Protein AF-A0A941SPM8-F1 (afdb_monomer_lite)

Sequence (112 aa):
MPVCHFKRANSSQIFKGQANYGYCASKEEIYYSFKGNVMINSEGVITQITATAANVDERHSFWDLTPGIRGDVIADKGLIGVDFQQELRYFAQINLQTAAKTNMKETRSKDY

Foldseek 3Di:
DAPAFPVCPVVDPVCVVFAAWAADPVVRGIGRDKDKDWDADPVRHTDDIDIGHRVDQVLVRVVRVLVPDAEEDEDEPSNDDPVSQVCCCVPRNYNYDYDDDPPDDDPDDPPD

Structure (mmCIF, N/CA/C/O backbone):
data_AF-A0A941SPM8-F1
#
_entry.id   AF-A0A941SPM8-F1
#
loop_
_atom_site.group_PDB
_atom_site.id
_atom_site.type_symbol
_atom_site.label_atom_id
_atom_site.label_alt_id
_atom_site.label_comp_id
_atom_site.label_asym_id
_atom_site.label_entity_id
_atom_site.label_seq_id
_atom_site.pdbx_PDB_ins_code
_atom_site.Cartn_x
_atom_site.Cartn_y
_atom_site.Cartn_z
_atom_site.occupancy
_atom_site.B_iso_or_equiv
_atom_site.auth_seq_id
_atom_site.auth_comp_id
_atom_site.auth_asym_id
_atom_site.auth_atom_id
_atom_site.pdbx_PDB_model_num
ATOM 1 N N . MET A 1 1 ? -7.837 8.229 4.802 1.00 90.06 1 MET A N 1
ATOM 2 C CA . MET A 1 1 ? -9.301 8.327 4.979 1.00 90.06 1 MET A CA 1
ATOM 3 C C . MET A 1 1 ? -9.650 8.235 6.464 1.00 90.06 1 MET A C 1
ATOM 5 O O . MET A 1 1 ? -9.650 7.133 7.012 1.00 90.06 1 MET A O 1
ATOM 9 N N . PRO A 1 2 ? -9.861 9.373 7.148 1.00 90.69 2 PRO A N 1
ATOM 10 C CA . PRO A 1 2 ? -10.138 9.387 8.582 1.00 90.69 2 PRO A CA 1
ATOM 11 C C . PRO A 1 2 ? -11.517 8.803 8.899 1.00 90.69 2 PRO A C 1
ATOM 13 O O . PRO A 1 2 ? -12.517 9.255 8.352 1.00 90.69 2 PRO A O 1
ATOM 16 N N . VAL A 1 3 ? -11.567 7.831 9.812 1.00 93.19 3 VAL A N 1
ATOM 17 C CA . VAL A 1 3 ? -12.819 7.359 10.427 1.00 93.19 3 VAL A CA 1
ATOM 18 C C . VAL A 1 3 ? -13.213 8.330 11.539 1.00 93.19 3 VAL A C 1
ATOM 20 O O . VAL A 1 3 ? -14.353 8.784 11.621 1.00 93.19 3 VAL A O 1
ATOM 23 N N . CYS A 1 4 ? -12.256 8.686 12.402 1.00 92.81 4 CYS A N 1
ATOM 24 C CA . CYS A 1 4 ? -12.445 9.724 13.410 1.00 92.81 4 CYS A CA 1
ATOM 25 C C . CYS A 1 4 ? -11.120 10.329 13.905 1.00 92.81 4 CYS A C 1
ATOM 27 O O . CYS A 1 4 ? -10.035 9.794 13.670 1.00 92.81 4 CYS A O 1
ATOM 29 N N . HIS A 1 5 ? -11.227 11.457 14.613 1.00 91.69 5 HIS A N 1
ATOM 30 C CA . HIS A 1 5 ? -10.109 12.078 15.326 1.00 91.69 5 HIS A CA 1
ATOM 31 C C . HIS A 1 5 ? -9.666 11.234 16.527 1.00 91.69 5 HIS A C 1
ATOM 33 O O . HIS A 1 5 ? -10.492 10.565 17.155 1.00 91.69 5 HIS A O 1
ATOM 39 N N . PHE A 1 6 ? -8.391 11.362 16.909 1.00 91.19 6 PHE A N 1
ATOM 40 C CA . PHE A 1 6 ? -7.782 10.663 18.048 1.00 91.19 6 PHE A CA 1
ATOM 41 C C . PHE A 1 6 ? -8.637 10.688 19.328 1.00 91.19 6 PHE A C 1
ATOM 43 O O . PHE A 1 6 ? -8.856 9.645 19.939 1.00 91.19 6 PHE A O 1
ATOM 50 N N . LYS A 1 7 ? -9.229 11.843 19.676 1.00 91.94 7 LYS A N 1
ATOM 51 C CA . LYS A 1 7 ? -10.077 12.008 20.876 1.00 91.94 7 LYS A CA 1
ATOM 52 C C . LYS A 1 7 ? -11.276 11.047 20.933 1.00 91.94 7 LYS A C 1
ATOM 54 O O . LYS A 1 7 ? -11.737 10.724 22.022 1.00 91.94 7 LYS A O 1
ATOM 59 N N . ARG A 1 8 ? -11.795 10.598 19.783 1.00 92.12 8 ARG A N 1
ATOM 60 C CA . ARG A 1 8 ? -12.929 9.655 19.703 1.00 92.12 8 ARG A CA 1
ATOM 61 C C . ARG A 1 8 ? -12.510 8.224 19.372 1.00 92.12 8 ARG A C 1
ATOM 63 O O . ARG A 1 8 ? -13.353 7.334 19.409 1.00 92.12 8 ARG A O 1
ATOM 70 N N . ALA A 1 9 ? -11.243 7.995 19.034 1.00 92.06 9 ALA A N 1
ATOM 71 C CA . ALA A 1 9 ? -10.773 6.699 18.559 1.00 92.06 9 ALA A CA 1
ATOM 72 C C . ALA A 1 9 ? -10.993 5.590 19.596 1.00 92.06 9 ALA A C 1
ATOM 74 O O . ALA A 1 9 ? -11.477 4.520 19.247 1.00 92.06 9 ALA A O 1
ATOM 75 N N . ASN A 1 10 ? -10.730 5.876 20.877 1.00 90.62 10 ASN A N 1
ATOM 76 C CA . ASN A 1 10 ? -10.853 4.888 21.952 1.00 90.62 10 ASN A CA 1
ATOM 77 C C . ASN A 1 10 ? -12.300 4.410 22.193 1.00 90.62 10 ASN A C 1
ATOM 79 O O . ASN A 1 10 ? -12.524 3.259 22.557 1.00 90.62 10 ASN A O 1
ATOM 83 N N . SER A 1 11 ? -13.295 5.279 21.991 1.00 92.31 11 SER A N 1
ATOM 84 C CA . SER A 1 11 ? -14.711 4.934 22.181 1.00 92.31 11 SER A CA 1
ATOM 85 C C . SER A 1 11 ? -15.400 4.459 20.898 1.00 92.31 11 SER A C 1
ATOM 87 O O . SER A 1 11 ? -16.470 3.849 20.967 1.00 92.31 11 SER A O 1
ATOM 89 N N . SER A 1 12 ? -14.796 4.693 19.729 1.00 89.44 12 SER A N 1
ATOM 90 C CA . SER A 1 12 ? -15.351 4.285 18.440 1.00 89.44 12 SER A CA 1
ATOM 91 C C . SER A 1 12 ? -15.40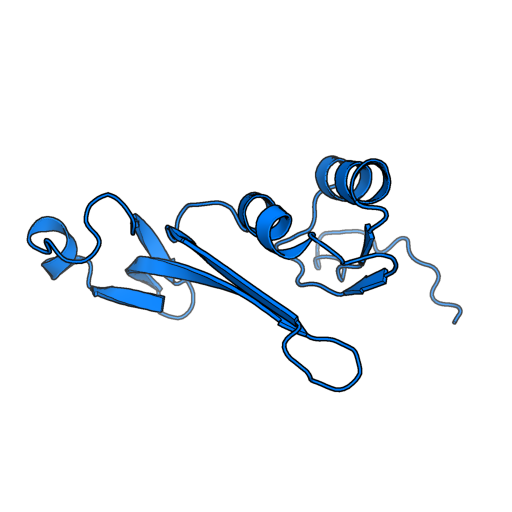9 2.762 18.311 1.00 89.44 12 SER A C 1
ATOM 93 O O . SER A 1 12 ? -14.394 2.077 18.396 1.00 89.44 12 SER A O 1
ATOM 95 N N . GLN A 1 13 ? -16.601 2.226 18.037 1.00 91.94 13 GLN A N 1
ATOM 96 C CA . GLN A 1 13 ? -16.767 0.822 17.632 1.00 91.94 13 GLN A CA 1
ATOM 97 C C . GLN A 1 13 ? -16.740 0.645 16.105 1.00 91.94 13 GLN A C 1
ATOM 99 O O . GLN A 1 13 ? -16.652 -0.476 15.609 1.00 91.94 13 GLN A O 1
ATOM 104 N N . ILE A 1 14 ? -16.795 1.745 15.349 1.00 92.69 14 ILE A N 1
ATOM 105 C CA . ILE A 1 14 ? -16.807 1.714 13.886 1.00 92.69 14 ILE A CA 1
ATOM 106 C C . ILE A 1 14 ? -15.424 1.277 13.387 1.00 92.69 14 ILE A C 1
ATOM 108 O O . ILE A 1 14 ? -14.420 1.899 13.738 1.00 92.69 14 ILE A O 1
ATOM 112 N N . PHE A 1 15 ? -15.390 0.216 12.571 1.00 92.94 15 PHE A N 1
ATOM 113 C CA . PHE A 1 15 ? -14.175 -0.402 12.014 1.00 92.94 15 PHE A CA 1
ATOM 114 C C . PHE A 1 15 ? -13.148 -0.862 13.060 1.00 92.94 15 PHE A C 1
ATOM 116 O O . PHE A 1 15 ? -11.954 -0.952 12.764 1.00 92.94 15 PHE A O 1
ATOM 123 N N . LYS A 1 16 ? -13.600 -1.184 14.279 1.00 92.06 16 LYS A N 1
ATOM 124 C CA . LYS A 1 16 ? -12.737 -1.700 15.346 1.00 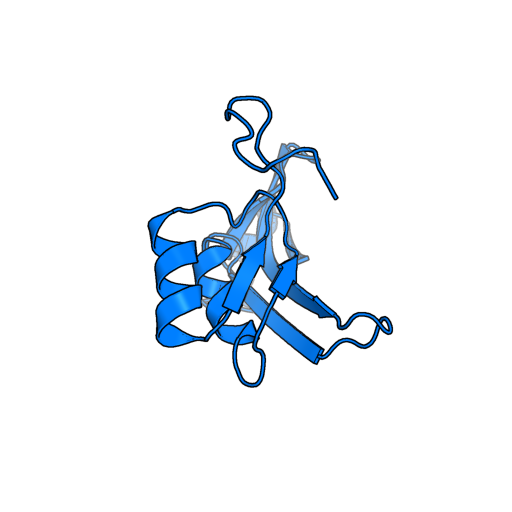92.06 16 LYS A CA 1
ATOM 125 C C . LYS A 1 16 ? -12.019 -2.975 14.891 1.00 92.06 16 LYS A C 1
ATOM 127 O O . LYS A 1 16 ? -12.646 -3.904 14.392 1.00 92.06 16 LYS A O 1
ATOM 132 N N . GLY A 1 17 ? -10.697 -2.997 15.052 1.00 91.75 17 GLY A N 1
ATOM 133 C CA . GLY A 1 1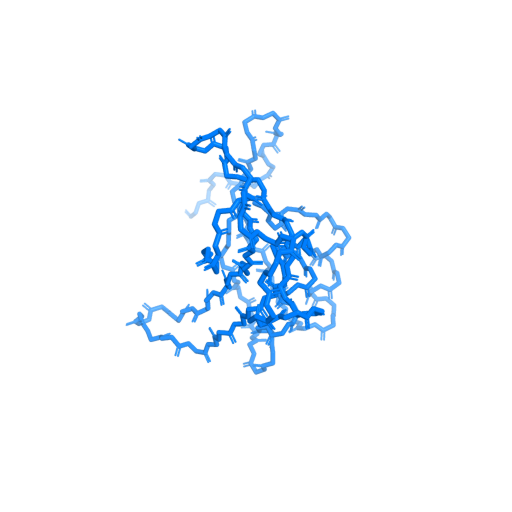7 ? -9.833 -4.088 14.584 1.00 91.75 17 GLY A CA 1
ATOM 134 C C . GLY A 1 17 ? -9.516 -4.065 13.083 1.00 91.75 17 GLY A C 1
ATOM 135 O O . GLY A 1 17 ? -8.701 -4.865 12.643 1.00 91.75 17 GLY A O 1
ATOM 136 N N . GLN A 1 18 ? -10.112 -3.151 12.309 1.00 93.62 18 GLN A N 1
ATOM 137 C CA . GLN A 1 18 ? -9.875 -3.011 10.866 1.00 93.62 18 GLN A CA 1
ATOM 138 C C . GLN A 1 18 ? -9.131 -1.716 10.530 1.00 93.62 18 GLN A C 1
ATOM 140 O O . GLN A 1 18 ? -8.186 -1.735 9.750 1.00 93.62 18 GLN A O 1
ATOM 145 N N . ALA A 1 19 ? -9.528 -0.588 11.125 1.00 94.88 19 ALA A N 1
ATOM 146 C CA . ALA A 1 19 ? -8.785 0.666 11.037 1.00 94.88 19 ALA A CA 1
ATOM 147 C C . ALA A 1 19 ? -7.725 0.748 12.143 1.00 94.88 19 ALA A C 1
ATOM 149 O O . ALA A 1 19 ? -7.806 0.063 13.169 1.00 94.88 19 ALA A O 1
ATOM 150 N N . ASN A 1 20 ? -6.740 1.625 11.961 1.00 95.69 20 ASN A N 1
ATOM 151 C CA . ASN A 1 20 ? -5.722 1.873 12.976 1.00 95.69 20 ASN A CA 1
ATOM 152 C C . ASN A 1 20 ? -5.281 3.339 12.978 1.00 95.69 20 ASN A C 1
ATOM 154 O O . ASN A 1 20 ? -5.654 4.126 12.105 1.00 95.69 20 ASN A O 1
ATOM 158 N N . TYR A 1 21 ? -4.509 3.715 13.988 1.00 94.56 21 TYR A N 1
ATOM 159 C CA . TYR A 1 21 ? -3.931 5.042 14.103 1.00 94.56 21 TYR A CA 1
ATOM 160 C C . TYR A 1 21 ? -2.945 5.300 12.961 1.00 94.56 21 TYR A C 1
ATOM 162 O O . TYR A 1 21 ? -2.096 4.470 12.644 1.00 94.56 21 TYR A O 1
ATOM 170 N N . GLY A 1 22 ? -3.062 6.473 12.353 1.00 91.31 22 GLY A N 1
ATOM 171 C CA . GLY A 1 22 ? -2.144 6.992 11.351 1.00 91.31 22 GLY A CA 1
ATOM 172 C C . GLY A 1 22 ? -1.867 8.462 11.615 1.00 91.31 22 GLY A C 1
ATOM 173 O O . GLY A 1 22 ? -2.730 9.179 12.124 1.00 91.31 22 GLY A O 1
ATOM 174 N N . TYR A 1 23 ? -0.661 8.902 11.277 1.00 90.94 23 TYR A N 1
ATOM 175 C CA . TYR A 1 23 ? -0.248 10.292 11.420 1.00 90.94 23 TYR A CA 1
ATOM 176 C C . TYR A 1 23 ? -0.346 11.018 10.078 1.00 90.94 23 TYR A C 1
ATOM 178 O O . TYR A 1 23 ? 0.148 10.536 9.060 1.00 90.94 23 TYR A O 1
ATOM 186 N N . CYS A 1 24 ? -0.990 12.180 10.079 1.00 85.06 24 CYS A N 1
ATOM 187 C CA . CYS A 1 24 ? -1.103 13.053 8.922 1.00 85.06 24 CYS A CA 1
ATOM 188 C C . CYS A 1 24 ? -0.133 14.223 9.091 1.00 85.06 24 CYS A C 1
ATOM 190 O O . CYS A 1 24 ? -0.444 15.182 9.793 1.00 85.06 24 CYS A O 1
ATOM 192 N N . ALA A 1 25 ? 1.024 14.157 8.427 1.00 86.31 25 ALA A N 1
ATOM 193 C CA . ALA A 1 25 ? 2.064 15.181 8.544 1.00 86.31 25 ALA A CA 1
ATOM 194 C C . ALA A 1 25 ? 1.584 16.578 8.120 1.00 86.31 25 ALA A C 1
ATOM 196 O O . ALA A 1 25 ? 1.925 17.559 8.763 1.00 86.31 25 ALA A O 1
ATOM 197 N N . SER A 1 26 ? 0.725 16.681 7.100 1.00 85.50 26 SER A N 1
ATOM 198 C CA . SER A 1 26 ? 0.203 17.974 6.631 1.00 85.50 26 SER A CA 1
ATOM 199 C C . SER A 1 26 ? -0.703 18.685 7.640 1.00 85.50 26 SER A C 1
ATOM 201 O O . SER A 1 26 ? -0.963 19.873 7.489 1.00 85.50 26 SER A O 1
ATOM 203 N N . LYS A 1 27 ? -1.254 17.948 8.608 1.00 85.50 27 LYS A N 1
ATOM 204 C CA . LYS A 1 27 ? -2.123 18.484 9.664 1.00 85.50 27 LYS A CA 1
ATOM 205 C C . LYS A 1 27 ? -1.502 18.360 11.049 1.00 85.50 27 LYS A C 1
ATOM 207 O O . LYS A 1 27 ? -2.140 18.739 12.017 1.00 85.50 27 LYS A O 1
ATOM 212 N N . GLU A 1 28 ? -0.311 17.775 11.132 1.00 91.12 28 GLU A N 1
ATOM 213 C CA . GLU A 1 28 ? 0.375 17.428 12.374 1.00 91.12 28 GLU A CA 1
ATOM 214 C C . GLU A 1 28 ? -0.496 16.647 13.379 1.00 91.12 28 GLU A C 1
ATOM 216 O O . GLU A 1 28 ? -0.359 16.773 14.593 1.00 91.12 28 GLU A O 1
ATOM 221 N N . GLU A 1 29 ? -1.391 15.792 12.879 1.00 91.88 29 GLU A N 1
ATOM 222 C CA . GLU A 1 29 ? -2.446 15.173 13.687 1.00 91.88 29 GLU A CA 1
ATOM 223 C C . GLU A 1 29 ? -2.531 13.652 13.510 1.00 91.88 29 GLU A C 1
ATOM 225 O O . GLU A 1 29 ? -2.291 13.104 12.430 1.00 91.88 29 GLU A O 1
ATOM 230 N N . ILE A 1 30 ? -2.943 12.961 14.580 1.00 92.00 30 ILE A N 1
ATOM 231 C CA . ILE A 1 30 ? -3.208 11.517 14.586 1.00 92.00 30 ILE A CA 1
ATOM 232 C C . ILE A 1 30 ? -4.700 11.257 14.342 1.00 92.00 30 ILE A C 1
ATOM 234 O O . ILE A 1 30 ? -5.577 11.813 15.009 1.00 92.00 30 ILE A O 1
ATOM 238 N N . TYR A 1 31 ? -4.989 10.336 13.426 1.00 92.94 31 TYR A N 1
ATOM 239 C CA . TYR A 1 31 ? -6.337 9.908 13.070 1.00 92.94 31 TYR A CA 1
ATOM 240 C C . TYR A 1 31 ? -6.482 8.397 13.189 1.00 92.94 31 TYR A C 1
ATOM 242 O O . TYR A 1 31 ? -5.588 7.649 12.805 1.00 92.94 31 TYR A O 1
ATOM 250 N N . TYR A 1 32 ? -7.649 7.937 13.634 1.00 95.62 32 TYR A N 1
ATOM 251 C CA . TYR A 1 32 ? -8.039 6.541 13.464 1.00 95.62 32 TYR A CA 1
ATOM 252 C C . TYR A 1 32 ? -8.606 6.380 12.055 1.00 95.62 32 TYR A C 1
ATOM 254 O O . TYR A 1 32 ? -9.609 7.016 11.715 1.00 95.62 32 TYR A O 1
ATOM 262 N N . SER A 1 33 ? -7.906 5.648 11.190 1.00 94.62 33 SER A N 1
ATOM 263 C CA . SER A 1 33 ? -8.110 5.769 9.749 1.00 94.62 33 SER A CA 1
ATOM 264 C C . SER A 1 33 ? -7.672 4.548 8.939 1.00 94.62 33 SER A C 1
ATOM 266 O O . SER A 1 33 ? -6.990 3.641 9.423 1.00 94.62 33 SER A O 1
ATOM 268 N N . PHE A 1 34 ? -8.075 4.567 7.670 1.00 95.25 34 PHE A N 1
ATOM 269 C CA . PHE A 1 34 ? -7.525 3.730 6.610 1.00 95.25 34 PHE A CA 1
ATOM 270 C C . PHE A 1 34 ? -6.644 4.567 5.684 1.00 95.25 34 PHE A C 1
ATOM 272 O O . PHE A 1 34 ? -6.862 5.777 5.531 1.00 95.25 34 PHE A O 1
ATOM 279 N N . LYS A 1 35 ? -5.711 3.917 5.001 1.00 91.88 35 LYS A N 1
ATOM 280 C CA . LYS A 1 35 ? -5.067 4.425 3.790 1.00 91.88 35 LYS A CA 1
ATOM 281 C C . LYS A 1 35 ? -5.554 3.622 2.594 1.00 91.88 35 LYS A C 1
ATOM 283 O O . LYS A 1 35 ? -5.789 2.425 2.714 1.00 91.88 35 LYS A O 1
ATOM 288 N N . GLY A 1 36 ? -5.767 4.306 1.480 1.00 92.75 36 GLY A N 1
ATOM 289 C CA . GLY A 1 36 ? -6.250 3.696 0.249 1.00 92.75 36 GLY A CA 1
ATOM 290 C C . GLY A 1 36 ? -5.230 3.879 -0.857 1.00 92.75 36 GLY A C 1
ATOM 291 O O . GLY A 1 36 ? -4.588 4.926 -0.915 1.00 92.75 36 GLY A O 1
ATOM 292 N N . ASN A 1 37 ? -5.117 2.881 -1.725 1.00 92.94 37 ASN A N 1
ATOM 293 C CA . ASN A 1 37 ? -4.317 2.954 -2.939 1.00 92.94 37 ASN A CA 1
ATOM 294 C C . ASN A 1 37 ? -5.225 2.670 -4.134 1.00 92.94 37 ASN A C 1
ATOM 296 O O . ASN A 1 37 ? -6.114 1.818 -4.059 1.00 92.94 37 ASN A O 1
ATOM 300 N N . VAL A 1 38 ? -4.998 3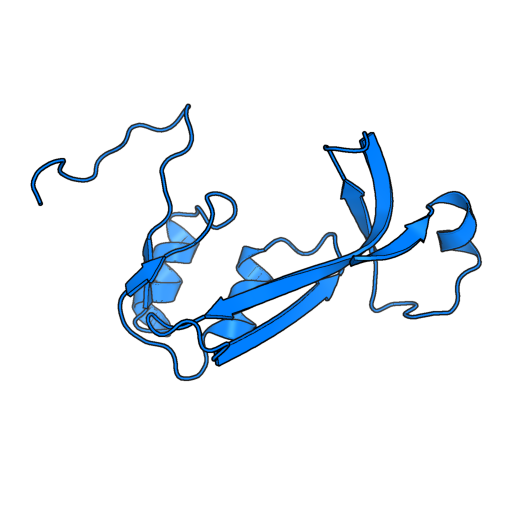.393 -5.224 1.00 95.12 38 VAL A N 1
ATOM 301 C CA . VAL A 1 38 ? -5.779 3.294 -6.458 1.00 95.12 38 VAL A CA 1
ATOM 302 C C . VAL A 1 38 ? -4.811 3.078 -7.608 1.00 95.12 38 VAL A C 1
ATOM 304 O O . VAL A 1 38 ? -3.788 3.756 -7.686 1.00 95.12 38 VAL A O 1
ATOM 307 N N . MET A 1 39 ? -5.146 2.150 -8.498 1.00 95.50 39 MET A N 1
ATOM 308 C CA . MET A 1 39 ? -4.436 1.940 -9.750 1.00 95.50 39 MET A CA 1
ATOM 309 C C . MET A 1 39 ? -5.294 2.411 -10.915 1.00 95.50 39 MET A C 1
ATOM 311 O O . MET A 1 39 ? -6.495 2.143 -10.966 1.00 95.50 39 MET A O 1
ATOM 315 N N . ILE A 1 40 ? -4.665 3.126 -11.841 1.00 96.12 40 ILE A N 1
ATOM 316 C CA . ILE A 1 40 ? -5.316 3.727 -13.000 1.00 96.12 40 ILE A CA 1
ATOM 317 C C . ILE A 1 40 ? -4.494 3.362 -14.235 1.00 96.12 40 ILE A C 1
ATOM 319 O O . ILE A 1 40 ? -3.263 3.377 -14.181 1.00 96.12 40 ILE A O 1
ATOM 323 N N . ASN A 1 41 ? -5.161 3.009 -15.332 1.00 95.31 41 ASN A N 1
ATOM 324 C CA . ASN A 1 41 ? -4.493 2.787 -16.611 1.00 95.31 41 ASN A CA 1
ATOM 325 C C . ASN A 1 41 ? -4.163 4.121 -17.317 1.00 95.31 41 ASN A C 1
ATOM 327 O O . ASN A 1 41 ? -4.549 5.204 -16.877 1.00 95.31 41 ASN A O 1
ATOM 331 N N . SER A 1 42 ? -3.471 4.054 -18.454 1.00 94.19 42 SER A N 1
ATOM 332 C CA . SER A 1 42 ? -3.097 5.238 -19.243 1.00 94.19 42 SER A CA 1
ATOM 333 C C . SER A 1 42 ? -4.283 6.017 -19.828 1.00 94.19 42 SER A C 1
ATOM 335 O O . SER A 1 42 ? -4.113 7.161 -20.232 1.00 94.19 42 SER A O 1
ATOM 337 N N . GLU A 1 43 ? -5.472 5.416 -19.880 1.00 96.75 43 GLU A N 1
ATOM 338 C CA . GLU A 1 43 ? -6.710 6.054 -20.347 1.00 96.75 43 GLU A CA 1
ATOM 339 C C . GLU A 1 43 ? -7.470 6.758 -19.210 1.00 96.75 43 GLU A C 1
ATOM 341 O O . GLU A 1 43 ? -8.517 7.361 -19.439 1.00 96.75 43 GLU A O 1
ATOM 346 N N . GLY A 1 44 ? -6.961 6.695 -17.976 1.00 95.06 44 GLY A N 1
ATOM 347 C CA . GLY A 1 44 ? -7.609 7.294 -16.811 1.00 95.06 44 GLY A CA 1
ATOM 348 C C . GLY A 1 44 ? -8.677 6.410 -16.159 1.00 95.06 44 GLY A C 1
ATOM 349 O O . GLY A 1 44 ? -9.394 6.874 -15.273 1.00 95.06 44 GLY A O 1
ATOM 350 N N . VAL A 1 45 ? -8.788 5.139 -16.553 1.00 96.50 45 VAL A N 1
ATOM 351 C CA . VAL A 1 45 ? -9.739 4.184 -15.970 1.00 96.50 45 VAL A CA 1
ATOM 352 C C . VAL A 1 45 ? -9.143 3.553 -14.717 1.00 96.50 45 VAL A C 1
ATOM 354 O O . VAL A 1 45 ? -8.034 3.018 -14.748 1.00 96.50 45 VAL A O 1
ATOM 357 N N . ILE A 1 46 ? -9.897 3.581 -13.615 1.00 96.19 46 ILE A N 1
ATOM 358 C CA . ILE A 1 46 ? -9.527 2.889 -12.376 1.00 96.19 46 ILE A CA 1
ATOM 359 C C . ILE A 1 46 ? -9.620 1.381 -12.608 1.00 96.19 46 ILE A C 1
ATOM 361 O O . ILE A 1 46 ? -10.697 0.861 -12.892 1.00 96.19 46 ILE A O 1
ATOM 365 N N . THR A 1 47 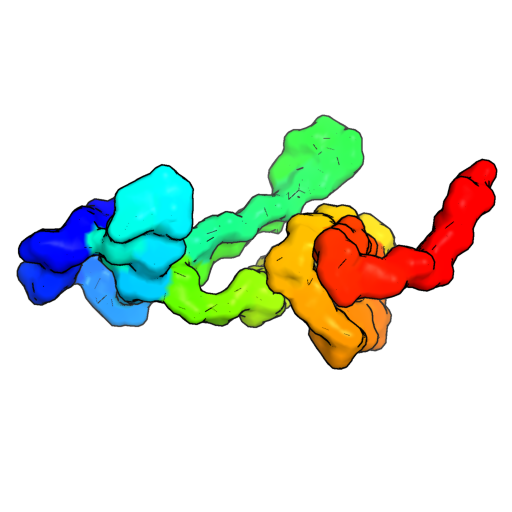? -8.498 0.683 -12.466 1.00 94.81 47 THR A N 1
ATOM 366 C CA . THR A 1 47 ? -8.421 -0.768 -12.663 1.00 94.81 47 THR A CA 1
ATOM 367 C C . THR A 1 47 ? -8.494 -1.533 -11.353 1.00 94.81 47 THR A C 1
ATOM 369 O O . THR A 1 47 ? -9.056 -2.622 -11.337 1.00 94.81 47 THR A O 1
ATOM 372 N N . GLN A 1 48 ? -7.944 -0.978 -10.267 1.00 95.75 48 GLN A N 1
ATOM 373 C CA . GLN A 1 48 ? -7.916 -1.611 -8.947 1.00 95.75 48 GLN A CA 1
ATOM 374 C C . GLN A 1 48 ? -7.969 -0.577 -7.818 1.00 95.75 48 GLN A C 1
ATOM 376 O O . GLN A 1 48 ? -7.487 0.551 -7.958 1.00 95.75 48 GLN A O 1
ATOM 381 N N . ILE A 1 49 ? -8.525 -0.979 -6.673 1.00 95.44 49 ILE A N 1
ATOM 382 C CA . ILE A 1 49 ? -8.569 -0.191 -5.435 1.00 95.44 49 ILE A CA 1
ATOM 383 C C . ILE A 1 49 ? -8.317 -1.130 -4.254 1.00 95.44 49 ILE A C 1
ATOM 385 O O . ILE A 1 49 ? -8.883 -2.216 -4.192 1.00 95.44 49 ILE A O 1
ATOM 389 N N . THR A 1 50 ? -7.524 -0.686 -3.282 1.00 95.19 50 THR A N 1
ATOM 390 C CA . THR A 1 50 ? -7.373 -1.359 -1.984 1.00 95.19 50 THR A CA 1
ATOM 391 C C . THR A 1 50 ? -7.404 -0.336 -0.854 1.00 95.19 50 THR A C 1
ATOM 393 O O . THR A 1 50 ? -7.063 0.836 -1.047 1.00 95.19 50 THR A O 1
ATOM 396 N N . ALA A 1 51 ? -7.803 -0.775 0.336 1.00 94.44 51 ALA A N 1
ATOM 397 C CA . ALA A 1 51 ? -7.749 0.015 1.554 1.00 94.44 51 ALA A CA 1
ATOM 398 C C . ALA A 1 51 ? -7.233 -0.835 2.715 1.00 94.44 51 ALA A C 1
ATOM 400 O O . ALA A 1 51 ? -7.756 -1.909 2.998 1.00 94.44 51 ALA A O 1
ATOM 401 N N . THR A 1 52 ? -6.232 -0.320 3.422 1.00 95.12 52 THR A N 1
ATOM 402 C CA . THR A 1 52 ? -5.632 -0.968 4.590 1.00 95.12 52 THR A CA 1
ATOM 403 C C . THR A 1 52 ? -5.602 -0.022 5.779 1.00 95.12 52 THR A C 1
ATOM 405 O O . THR A 1 52 ? -5.799 1.190 5.649 1.00 95.12 52 THR A O 1
ATOM 408 N N . ALA A 1 53 ? -5.397 -0.561 6.980 1.00 95.38 53 ALA A N 1
ATOM 409 C CA . ALA A 1 53 ? -5.249 0.266 8.169 1.00 95.38 53 ALA A CA 1
ATOM 410 C C . ALA A 1 53 ? -4.116 1.292 7.986 1.00 95.38 53 ALA A C 1
ATOM 412 O O . ALA A 1 53 ? -3.095 1.012 7.360 1.00 95.38 53 ALA A O 1
ATOM 413 N N . ALA A 1 54 ? -4.268 2.500 8.532 1.00 92.94 54 ALA A N 1
ATOM 414 C CA . ALA A 1 54 ? -3.360 3.603 8.210 1.00 92.94 54 ALA A CA 1
ATOM 415 C C . ALA A 1 54 ? -1.873 3.333 8.522 1.00 92.94 54 ALA A C 1
ATOM 417 O O . ALA A 1 54 ? -0.989 3.837 7.825 1.00 92.94 54 ALA A O 1
ATOM 418 N N . ASN A 1 55 ? -1.577 2.482 9.504 1.00 91.81 55 ASN A N 1
ATOM 419 C CA . ASN A 1 55 ? -0.214 2.130 9.900 1.00 91.81 55 ASN A CA 1
ATOM 420 C C . ASN A 1 55 ? 0.494 1.127 8.959 1.00 91.81 55 ASN A C 1
ATOM 422 O O . ASN A 1 55 ? 1.692 0.921 9.099 1.00 91.81 55 ASN A O 1
ATOM 426 N N . VAL A 1 56 ? -0.203 0.515 7.997 1.00 92.38 56 VAL A N 1
ATOM 427 C CA . VAL A 1 56 ? 0.208 -0.744 7.330 1.00 92.38 56 VAL A CA 1
ATOM 428 C C . VAL A 1 56 ? 1.433 -0.739 6.397 1.00 92.38 56 VAL A C 1
ATOM 430 O O . VAL A 1 56 ? 1.681 -1.760 5.830 1.00 92.38 56 VAL A O 1
ATOM 433 N N . ASP A 1 57 ? 2.290 0.259 6.212 1.00 90.75 57 ASP A N 1
ATOM 434 C CA . ASP A 1 57 ? 3.197 0.298 5.020 1.00 90.75 57 ASP A CA 1
ATOM 435 C C . ASP A 1 57 ? 2.482 0.110 3.648 1.00 90.75 57 ASP A C 1
ATOM 437 O O . ASP A 1 57 ? 1.674 -0.780 3.390 1.00 90.75 57 ASP A O 1
ATOM 441 N N . GLU A 1 58 ? 2.742 1.021 2.724 1.00 89.88 58 GLU A N 1
ATOM 442 C CA . GLU A 1 58 ? 2.041 1.073 1.437 1.00 89.88 58 GLU A CA 1
ATOM 443 C C . GLU A 1 58 ? 2.445 -0.087 0.516 1.00 89.88 58 GLU A C 1
ATOM 445 O O . GLU A 1 58 ? 1.626 -0.579 -0.264 1.00 89.88 58 GLU A O 1
ATOM 450 N N . ARG A 1 59 ? 3.676 -0.589 0.669 1.00 93.06 59 ARG A N 1
ATOM 451 C CA . ARG A 1 59 ? 4.233 -1.695 -0.126 1.00 93.06 59 ARG A CA 1
ATOM 452 C C . ARG A 1 59 ? 3.498 -3.008 0.115 1.00 93.06 59 ARG A C 1
ATOM 454 O O . ARG A 1 59 ? 3.324 -3.788 -0.812 1.00 93.06 59 ARG A O 1
ATOM 461 N N . HIS A 1 60 ? 3.009 -3.226 1.335 1.00 92.25 60 HIS A N 1
ATOM 462 C CA . HIS A 1 60 ? 2.216 -4.414 1.651 1.00 92.25 60 HIS A CA 1
ATOM 463 C C . HIS A 1 60 ? 0.859 -4.357 0.953 1.00 92.25 60 HIS A C 1
ATOM 465 O O . HIS A 1 60 ? 0.478 -5.301 0.273 1.00 92.25 60 HIS A O 1
ATOM 471 N N . SER A 1 61 ? 0.168 -3.219 1.049 1.00 91.38 61 SER A N 1
ATOM 472 C CA . SER A 1 61 ? -1.114 -3.029 0.365 1.00 91.38 61 SER A CA 1
ATOM 473 C C . SER A 1 61 ? -1.005 -3.016 -1.160 1.00 91.38 61 SER A C 1
ATOM 475 O O . SER A 1 61 ? -1.981 -3.295 -1.842 1.00 91.38 61 SER A O 1
ATOM 477 N N . PHE A 1 62 ? 0.161 -2.695 -1.724 1.00 94.50 62 PHE A N 1
ATOM 478 C CA . PHE A 1 62 ? 0.336 -2.660 -3.175 1.00 94.50 62 PHE A CA 1
ATOM 479 C C . PHE A 1 62 ? 0.145 -4.035 -3.824 1.00 94.50 62 PHE A C 1
ATOM 481 O O . PHE A 1 62 ? -0.359 -4.101 -4.941 1.00 94.50 62 PHE A O 1
ATOM 488 N N . TRP A 1 63 ? 0.478 -5.128 -3.127 1.00 94.81 63 TRP A N 1
ATOM 489 C CA . TRP A 1 63 ? 0.266 -6.486 -3.636 1.00 94.81 63 TRP A CA 1
ATOM 490 C C . TRP A 1 63 ? -1.198 -6.765 -3.982 1.00 94.81 63 TRP A C 1
ATOM 492 O O . TRP A 1 63 ? -1.455 -7.404 -5.001 1.00 94.81 63 TRP A O 1
ATOM 502 N N . ASP A 1 64 ? -2.143 -6.193 -3.232 1.00 94.56 64 ASP A N 1
ATOM 503 C CA . ASP A 1 64 ? -3.582 -6.311 -3.503 1.00 94.56 64 ASP A CA 1
ATOM 504 C C . ASP A 1 64 ? -3.989 -5.671 -4.843 1.00 94.56 64 ASP A C 1
ATOM 506 O O . ASP A 1 64 ? -5.026 -6.015 -5.403 1.00 94.56 64 ASP A O 1
ATOM 510 N N . LEU A 1 65 ? -3.178 -4.746 -5.375 1.00 94.88 65 LEU A N 1
ATOM 511 C CA . LEU A 1 65 ? -3.414 -4.074 -6.657 1.00 94.88 65 LEU A CA 1
ATOM 512 C C . LEU A 1 65 ? -2.769 -4.787 -7.852 1.00 94.88 65 LEU A C 1
ATOM 514 O O . LEU A 1 65 ? -3.049 -4.439 -8.995 1.00 94.88 65 LEU A O 1
ATOM 518 N N . THR A 1 66 ? -1.882 -5.751 -7.614 1.00 94.38 66 THR A N 1
ATOM 519 C CA . THR A 1 66 ? -1.136 -6.434 -8.683 1.00 94.38 66 THR A CA 1
ATOM 520 C C . THR A 1 66 ? -1.922 -7.467 -9.510 1.00 94.38 66 THR A C 1
ATOM 522 O O . THR A 1 66 ? -1.514 -7.705 -10.651 1.00 94.38 66 THR A O 1
ATOM 525 N N . PRO A 1 67 ? -3.027 -8.093 -9.040 1.00 94.00 67 PRO A N 1
ATOM 526 C CA . PRO A 1 67 ? -3.724 -9.109 -9.824 1.00 94.00 67 PRO A CA 1
ATOM 527 C C . PRO A 1 67 ? -4.183 -8.600 -11.196 1.00 94.00 67 PRO A C 1
ATOM 529 O O . PRO A 1 67 ? -4.935 -7.632 -11.308 1.00 94.00 67 PRO A O 1
ATOM 532 N N . GLY A 1 68 ? -3.738 -9.291 -12.251 1.00 92.00 68 GLY A N 1
ATOM 533 C CA . GLY A 1 68 ? -4.065 -8.962 -13.643 1.00 92.00 68 GLY A CA 1
ATOM 534 C C . GLY A 1 68 ? -3.236 -7.826 -14.254 1.00 92.00 68 GLY A C 1
ATOM 535 O O . GLY A 1 68 ? -3.450 -7.497 -15.418 1.00 92.00 68 GLY A O 1
ATOM 536 N N . ILE A 1 69 ? -2.278 -7.262 -13.515 1.00 94.19 69 ILE A N 1
ATOM 537 C CA . ILE A 1 69 ? -1.428 -6.151 -13.955 1.00 94.19 69 ILE A CA 1
ATOM 538 C C . ILE A 1 69 ? -0.033 -6.672 -14.296 1.00 94.19 69 ILE A C 1
ATOM 540 O O . ILE A 1 69 ? 0.529 -7.485 -13.568 1.00 94.19 69 ILE A O 1
ATOM 544 N N . ARG A 1 70 ? 0.524 -6.215 -15.421 1.00 94.44 70 ARG A N 1
ATOM 545 C CA . ARG A 1 70 ? 1.865 -6.580 -15.903 1.00 94.44 70 ARG A CA 1
ATOM 546 C C . ARG A 1 70 ? 2.507 -5.394 -16.615 1.00 94.44 70 ARG A C 1
ATOM 548 O O . ARG A 1 70 ? 1.796 -4.534 -17.130 1.00 94.44 70 ARG A O 1
ATOM 555 N N . GLY A 1 71 ? 3.834 -5.399 -16.709 1.00 95.50 71 GLY A N 1
ATOM 556 C CA . GLY A 1 71 ? 4.595 -4.362 -17.407 1.00 95.50 71 GLY A CA 1
ATOM 557 C C . GLY A 1 71 ? 4.969 -3.193 -16.500 1.00 95.50 71 GLY A C 1
ATOM 558 O O . GLY A 1 71 ? 5.223 -3.380 -15.309 1.00 95.50 71 GLY A O 1
ATOM 559 N N . ASP A 1 72 ? 5.052 -1.995 -17.071 1.00 95.88 72 ASP A N 1
ATOM 560 C CA . ASP A 1 72 ? 5.504 -0.805 -16.352 1.00 95.88 72 ASP A CA 1
ATOM 561 C C . ASP A 1 72 ? 4.384 -0.205 -15.500 1.00 95.88 72 ASP A C 1
ATOM 563 O O . ASP A 1 72 ? 3.292 0.090 -15.986 1.00 95.88 72 ASP A O 1
ATOM 567 N N . VAL A 1 73 ? 4.676 0.022 -14.219 1.00 96.50 73 VAL A N 1
ATOM 568 C CA . VAL A 1 73 ? 3.771 0.718 -13.297 1.00 96.50 73 VAL A CA 1
ATOM 569 C C . VAL A 1 73 ? 4.500 1.918 -12.722 1.00 96.50 73 VAL A C 1
ATOM 571 O O . VAL A 1 73 ? 5.573 1.768 -12.146 1.00 96.50 73 VAL A O 1
ATOM 574 N N . ILE A 1 74 ? 3.917 3.108 -12.854 1.00 95.31 74 ILE A N 1
ATOM 575 C CA . ILE A 1 74 ? 4.458 4.338 -12.269 1.00 95.31 74 ILE A CA 1
ATOM 576 C C . ILE A 1 74 ? 3.794 4.564 -10.914 1.00 95.31 74 ILE A C 1
ATOM 578 O O . ILE A 1 74 ? 2.570 4.502 -10.810 1.00 95.31 74 ILE A O 1
ATOM 582 N N . ALA A 1 75 ? 4.586 4.840 -9.879 1.00 95.12 75 ALA A N 1
ATOM 583 C CA . ALA A 1 75 ? 4.059 5.067 -8.542 1.00 95.12 75 ALA A CA 1
ATOM 584 C C . ALA A 1 75 ? 4.849 6.099 -7.727 1.00 95.12 75 ALA A C 1
ATOM 586 O O . ALA A 1 75 ? 5.923 6.567 -8.120 1.00 95.12 75 ALA A O 1
ATOM 587 N N . ASP A 1 76 ? 4.293 6.449 -6.567 1.00 91.69 76 ASP A N 1
ATOM 588 C CA . ASP A 1 76 ? 4.880 7.419 -5.649 1.00 91.69 76 ASP A CA 1
ATOM 589 C C . ASP A 1 76 ? 6.202 6.933 -5.020 1.00 91.69 76 ASP A C 1
ATOM 591 O O . ASP A 1 76 ? 6.493 5.736 -4.926 1.00 91.69 76 ASP A O 1
ATOM 595 N N . LYS A 1 77 ? 7.009 7.886 -4.540 1.00 90.75 77 LYS A N 1
ATOM 596 C CA . LYS A 1 77 ? 8.278 7.638 -3.837 1.00 90.75 77 LYS A CA 1
ATOM 597 C C . LYS A 1 77 ? 8.109 6.819 -2.550 1.00 90.75 77 LYS A C 1
ATOM 599 O O . LYS A 1 77 ? 9.092 6.243 -2.076 1.00 90.75 77 LYS A O 1
ATOM 604 N N . GLY A 1 78 ? 6.907 6.776 -1.972 1.00 88.69 78 GLY A N 1
ATOM 605 C CA . GLY A 1 78 ? 6.550 5.916 -0.840 1.00 88.69 78 GLY A CA 1
ATOM 606 C C . GLY A 1 78 ? 6.771 4.425 -1.111 1.00 88.69 78 GLY A C 1
ATOM 607 O O . GLY A 1 78 ? 7.140 3.689 -0.199 1.00 88.69 78 GLY A O 1
ATOM 608 N N . LEU A 1 79 ? 6.685 3.993 -2.376 1.00 93.25 79 LEU A N 1
ATOM 609 C CA . LEU A 1 79 ? 6.878 2.595 -2.782 1.00 93.25 79 LEU A CA 1
ATOM 610 C C . LEU A 1 79 ? 8.325 2.233 -3.150 1.00 93.25 79 LEU A C 1
ATOM 612 O O . LEU A 1 79 ? 8.585 1.152 -3.680 1.00 93.25 79 LEU A O 1
ATOM 616 N N . ILE A 1 80 ? 9.292 3.110 -2.868 1.00 93.19 80 ILE A N 1
ATOM 617 C CA . ILE A 1 80 ? 10.709 2.793 -3.069 1.00 93.19 80 ILE A CA 1
ATOM 618 C C . ILE A 1 80 ? 11.128 1.647 -2.136 1.00 93.19 80 ILE A C 1
ATOM 620 O O . ILE A 1 80 ? 11.005 1.727 -0.912 1.00 93.19 80 ILE A O 1
ATOM 624 N N . GLY A 1 81 ? 11.707 0.600 -2.719 1.00 92.75 81 GLY A N 1
ATOM 625 C CA . GLY A 1 81 ? 12.335 -0.503 -2.000 1.00 92.75 81 GLY A CA 1
ATOM 626 C C . GLY A 1 81 ? 12.993 -1.458 -2.984 1.00 92.75 81 GLY A C 1
ATOM 627 O O . GLY A 1 81 ? 12.316 -1.967 -3.867 1.00 92.75 81 GLY A O 1
ATOM 628 N N . VAL A 1 82 ? 14.302 -1.682 -2.849 1.00 91.62 82 VAL A N 1
ATOM 629 C CA . VAL A 1 82 ? 15.082 -2.475 -3.816 1.00 91.62 82 VAL A CA 1
ATOM 630 C C . VAL A 1 82 ? 14.590 -3.922 -3.870 1.00 91.62 82 VAL A C 1
ATOM 632 O O . VAL A 1 82 ? 14.332 -4.434 -4.955 1.00 91.62 82 VAL A O 1
ATOM 635 N N . ASP A 1 83 ? 14.395 -4.558 -2.716 1.00 95.31 83 ASP A N 1
ATOM 636 C CA . ASP A 1 83 ? 13.901 -5.939 -2.649 1.00 95.31 83 ASP A CA 1
ATOM 637 C C . ASP A 1 83 ? 12.450 -6.025 -3.124 1.00 95.31 83 ASP A C 1
ATOM 639 O O . ASP A 1 83 ? 12.135 -6.812 -4.006 1.00 95.31 83 ASP A O 1
ATOM 643 N N . PHE A 1 84 ? 11.596 -5.112 -2.658 1.00 95.50 84 PHE A N 1
ATOM 644 C CA . PHE A 1 84 ? 10.197 -5.022 -3.082 1.00 95.50 84 PHE A CA 1
ATOM 645 C C . PHE A 1 84 ? 10.040 -4.862 -4.607 1.00 95.50 84 PHE A C 1
ATOM 647 O O . PHE A 1 84 ? 9.231 -5.538 -5.238 1.00 95.50 84 PHE A O 1
ATOM 654 N N . GLN A 1 85 ? 10.844 -3.998 -5.232 1.00 95.50 85 GLN A N 1
ATOM 655 C CA . GLN A 1 85 ? 10.841 -3.815 -6.686 1.00 95.50 85 GLN A CA 1
ATOM 656 C C . GLN A 1 85 ? 11.340 -5.062 -7.428 1.00 95.50 85 GLN A C 1
ATOM 658 O O . GLN A 1 85 ? 10.833 -5.372 -8.506 1.00 95.50 85 GLN A O 1
ATOM 663 N N . GLN A 1 86 ? 12.319 -5.781 -6.873 1.00 96.31 86 GLN A N 1
ATOM 664 C CA . GLN A 1 86 ? 12.788 -7.047 -7.441 1.00 96.31 86 GLN A CA 1
ATOM 665 C C . GLN A 1 86 ? 11.726 -8.145 -7.330 1.00 96.31 86 GLN A C 1
ATOM 667 O O . GLN A 1 86 ? 11.477 -8.842 -8.312 1.00 96.31 86 GLN A O 1
ATOM 672 N N . GLU A 1 87 ? 11.059 -8.260 -6.184 1.00 97.31 87 GLU A N 1
ATOM 673 C CA . GLU A 1 87 ? 9.964 -9.206 -5.970 1.00 97.31 87 GLU A CA 1
ATOM 674 C C . GLU A 1 87 ? 8.806 -8.949 -6.937 1.00 97.31 87 GLU A C 1
ATOM 676 O O . GLU A 1 87 ? 8.331 -9.882 -7.580 1.00 97.31 87 GLU A O 1
ATOM 681 N N . LEU A 1 88 ? 8.390 -7.692 -7.119 1.00 97.06 88 LEU A N 1
ATOM 682 C CA . LEU A 1 88 ? 7.349 -7.338 -8.091 1.00 97.06 88 LEU A CA 1
ATOM 683 C C . LEU A 1 88 ? 7.732 -7.719 -9.524 1.00 97.06 88 LEU A C 1
ATOM 685 O O . LEU A 1 88 ? 6.907 -8.259 -10.265 1.00 97.06 88 LEU A O 1
ATOM 689 N N . ARG A 1 89 ? 8.988 -7.483 -9.913 1.00 96.69 89 ARG A N 1
ATOM 690 C CA . ARG A 1 89 ? 9.484 -7.884 -11.237 1.00 96.69 89 ARG A CA 1
ATOM 691 C C . ARG A 1 89 ? 9.453 -9.394 -11.412 1.00 96.69 89 ARG A C 1
ATOM 693 O O . ARG A 1 89 ? 9.034 -9.867 -12.463 1.00 96.69 89 ARG A O 1
ATOM 700 N N . TYR A 1 90 ? 9.887 -10.134 -10.398 1.00 97.06 90 TYR A N 1
ATOM 701 C CA . TYR A 1 90 ? 10.018 -11.583 -10.476 1.00 97.06 90 TYR A CA 1
ATOM 702 C C . TYR A 1 90 ? 8.664 -12.302 -10.389 1.00 97.06 90 TYR A C 1
ATOM 704 O O . TYR A 1 90 ? 8.355 -13.132 -11.240 1.00 97.06 90 TYR A O 1
ATOM 712 N N . PHE A 1 91 ? 7.839 -11.967 -9.394 1.00 96.44 91 PHE A N 1
ATOM 713 C CA . PHE A 1 91 ? 6.595 -12.684 -9.099 1.00 96.44 91 PHE A CA 1
ATOM 714 C C . PHE A 1 91 ? 5.374 -12.130 -9.836 1.00 96.44 91 PHE A C 1
ATOM 716 O O . PHE A 1 91 ? 4.495 -12.903 -10.211 1.00 96.44 91 PHE A O 1
ATOM 723 N N . ALA A 1 92 ? 5.307 -10.814 -10.058 1.00 95.50 92 ALA A N 1
ATOM 724 C CA . ALA A 1 92 ? 4.152 -10.167 -10.687 1.00 95.50 92 ALA A CA 1
ATOM 725 C C . ALA A 1 92 ? 4.415 -9.702 -12.128 1.00 95.50 92 ALA A C 1
ATOM 727 O O . ALA A 1 92 ? 3.494 -9.234 -12.790 1.00 95.50 92 ALA A O 1
ATOM 728 N N . GLN A 1 93 ? 5.649 -9.831 -12.638 1.00 97.31 93 GLN A N 1
ATOM 729 C CA . GLN A 1 93 ? 6.052 -9.282 -13.942 1.00 97.31 93 GLN A CA 1
ATOM 730 C C . GLN A 1 93 ? 5.793 -7.766 -14.041 1.00 97.31 93 GLN A C 1
ATOM 732 O O . GLN A 1 93 ? 5.478 -7.242 -15.113 1.00 97.31 93 GLN A O 1
ATOM 737 N N . ILE A 1 94 ? 5.913 -7.066 -12.908 1.00 97.56 94 ILE A N 1
ATOM 738 C CA . ILE A 1 94 ? 5.718 -5.621 -12.801 1.00 97.56 94 ILE A CA 1
ATOM 739 C C . ILE A 1 94 ? 7.072 -4.938 -12.669 1.00 97.56 94 ILE A C 1
ATOM 741 O O . ILE A 1 94 ? 7.824 -5.161 -11.721 1.00 97.56 94 ILE A O 1
ATOM 745 N N . ASN A 1 95 ? 7.363 -4.041 -13.600 1.00 96.81 95 ASN A N 1
ATOM 746 C CA . ASN A 1 95 ? 8.504 -3.150 -13.534 1.00 96.81 95 ASN A CA 1
ATOM 747 C C . ASN A 1 95 ? 8.083 -1.829 -12.877 1.00 96.81 95 ASN A C 1
ATOM 749 O O . ASN A 1 95 ? 7.673 -0.878 -13.542 1.00 96.81 95 ASN A O 1
ATOM 753 N N . LEU A 1 96 ? 8.164 -1.780 -11.545 1.00 96.44 96 LEU A N 1
ATOM 754 C CA . LEU A 1 96 ? 7.756 -0.608 -10.775 1.00 96.44 96 LEU A CA 1
ATOM 755 C C . LEU A 1 96 ? 8.743 0.558 -10.954 1.00 96.44 96 LEU A C 1
ATOM 757 O O . LEU A 1 96 ? 9.930 0.450 -10.640 1.00 96.44 96 LEU A O 1
ATOM 761 N N . GLN A 1 97 ? 8.226 1.698 -11.403 1.00 94.56 97 GLN A N 1
ATOM 762 C CA . GLN A 1 97 ? 8.951 2.943 -11.611 1.00 94.56 97 GLN A CA 1
ATOM 763 C C . GLN A 1 97 ? 8.505 4.002 -10.601 1.00 94.56 97 GLN A C 1
ATOM 765 O O . GLN A 1 97 ? 7.378 4.484 -10.623 1.00 94.56 97 GLN A O 1
ATOM 770 N N . THR A 1 98 ? 9.423 4.410 -9.730 1.00 93.81 98 THR A N 1
ATOM 771 C CA . THR A 1 98 ? 9.229 5.518 -8.781 1.00 93.81 98 THR A CA 1
ATOM 772 C C . THR A 1 98 ? 10.254 6.618 -9.033 1.00 93.81 98 THR A C 1
ATOM 774 O O . THR A 1 98 ? 11.410 6.313 -9.342 1.00 93.81 98 THR A O 1
ATOM 777 N N . ALA A 1 99 ? 9.895 7.887 -8.848 1.00 91.38 99 ALA A N 1
ATOM 778 C CA . ALA A 1 99 ? 10.870 8.984 -8.870 1.00 91.38 99 ALA A CA 1
ATOM 779 C C . ALA A 1 99 ? 11.877 8.863 -7.706 1.00 91.38 99 ALA A C 1
ATOM 781 O O . ALA A 1 99 ? 11.490 8.460 -6.610 1.00 91.38 99 ALA A O 1
ATOM 782 N N . ALA A 1 100 ? 13.151 9.234 -7.884 1.00 90.19 100 ALA A N 1
ATOM 783 C CA . ALA A 1 100 ? 14.105 9.220 -6.771 1.00 90.19 100 ALA A CA 1
ATOM 784 C C . ALA A 1 100 ? 13.749 10.253 -5.683 1.00 90.19 100 ALA A C 1
ATOM 786 O O . ALA A 1 100 ? 13.199 11.333 -5.947 1.00 90.19 100 ALA A O 1
ATOM 787 N N . LYS A 1 101 ? 14.072 9.938 -4.422 1.00 88.00 101 LYS A N 1
ATOM 788 C CA . LYS A 1 101 ? 14.040 10.922 -3.326 1.00 88.00 101 LYS A CA 1
ATOM 789 C C . LYS A 1 101 ? 15.189 11.919 -3.493 1.00 88.00 101 LYS A C 1
ATOM 791 O O . LYS A 1 101 ? 16.213 11.590 -4.076 1.00 88.00 101 LYS A O 1
ATOM 796 N N . THR A 1 102 ? 15.042 13.121 -2.941 1.00 88.62 102 THR A N 1
ATOM 797 C CA . THR A 1 102 ? 16.049 14.195 -3.051 1.00 88.62 102 THR A CA 1
ATOM 798 C C . THR A 1 102 ? 17.422 13.787 -2.505 1.00 88.62 102 THR A C 1
ATOM 800 O O . THR A 1 102 ? 18.445 14.249 -2.992 1.00 88.62 102 THR A O 1
ATOM 803 N N . ASN A 1 103 ? 17.451 12.900 -1.510 1.00 89.19 103 ASN A N 1
ATOM 804 C CA . ASN A 1 103 ? 18.669 12.356 -0.909 1.00 89.19 103 ASN A CA 1
ATOM 805 C C . ASN A 1 103 ? 19.172 11.061 -1.580 1.00 89.19 103 ASN A C 1
ATOM 807 O O . ASN A 1 103 ? 20.076 10.419 -1.051 1.00 89.19 103 ASN A O 1
ATOM 811 N N . MET A 1 104 ? 18.586 10.648 -2.706 1.00 89.81 104 MET A N 1
ATOM 812 C CA . MET A 1 104 ? 19.018 9.491 -3.490 1.00 89.81 104 MET A CA 1
ATOM 813 C C . MET A 1 104 ? 19.689 9.949 -4.784 1.00 89.81 104 MET A C 1
ATOM 815 O O . MET A 1 104 ? 19.298 10.943 -5.391 1.00 89.81 104 MET A O 1
ATOM 819 N N . LYS A 1 105 ? 20.686 9.188 -5.241 1.00 86.00 105 LYS A N 1
ATOM 820 C CA . LYS A 1 105 ? 21.292 9.395 -6.558 1.00 86.00 105 LYS A CA 1
ATOM 821 C C . LYS A 1 105 ? 20.361 8.827 -7.630 1.00 86.00 105 LYS A C 1
ATOM 823 O O . LYS A 1 105 ? 20.075 7.633 -7.606 1.00 86.00 105 LYS A O 1
ATOM 828 N N . GLU A 1 106 ? 19.913 9.661 -8.567 1.00 85.56 106 GLU A N 1
ATOM 829 C CA . GLU A 1 106 ? 19.193 9.181 -9.751 1.00 85.56 106 GLU A CA 1
ATOM 830 C C . GLU A 1 106 ? 20.187 8.456 -10.665 1.00 85.56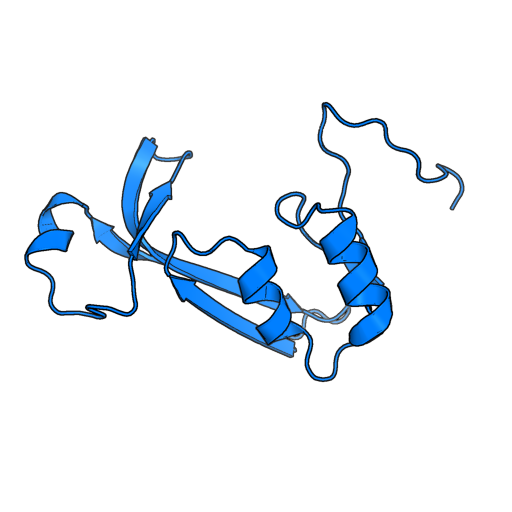 106 GLU A C 1
ATOM 832 O O . GLU A 1 106 ? 21.193 9.026 -11.092 1.00 85.56 106 GLU A O 1
ATOM 837 N N . THR A 1 107 ? 19.933 7.172 -10.901 1.00 82.19 107 THR A N 1
ATOM 838 C CA . THR A 1 107 ? 20.789 6.300 -11.716 1.00 82.19 107 THR A CA 1
ATOM 839 C C . THR A 1 107 ? 20.183 5.989 -13.079 1.00 82.19 107 THR A C 1
ATOM 841 O O . THR A 1 107 ? 20.863 5.392 -13.911 1.00 82.19 107 THR A O 1
ATOM 844 N N . ARG A 1 108 ? 18.928 6.386 -13.327 1.00 80.00 108 ARG A N 1
ATOM 845 C CA . ARG A 1 108 ? 18.297 6.230 -14.639 1.00 80.00 108 ARG A CA 1
ATOM 846 C C . ARG A 1 108 ? 18.967 7.136 -15.669 1.00 80.00 108 ARG A C 1
ATOM 848 O O . ARG A 1 108 ? 19.363 8.259 -15.350 1.00 80.00 108 ARG A O 1
ATOM 855 N N . SER A 1 109 ? 19.078 6.634 -16.900 1.00 77.25 109 SER A N 1
ATOM 856 C CA . SER A 1 109 ? 19.552 7.443 -18.023 1.00 77.25 109 SER A CA 1
ATOM 857 C C . SER A 1 109 ? 18.644 8.659 -18.209 1.00 77.25 109 SER A C 1
ATOM 859 O O . SER A 1 109 ? 17.432 8.568 -18.013 1.00 77.25 109 SER A O 1
ATOM 861 N N . LYS A 1 110 ? 19.238 9.800 -18.570 1.00 73.44 110 LYS A N 1
ATOM 862 C CA . LYS A 1 110 ? 18.484 10.994 -18.982 1.00 73.44 110 LYS A CA 1
ATOM 863 C C . LYS A 1 110 ? 18.051 10.926 -20.445 1.00 73.44 110 LYS A C 1
ATOM 865 O O . LYS A 1 110 ? 17.250 11.758 -20.862 1.00 73.44 110 LYS A O 1
ATOM 870 N N . ASP A 1 111 ? 18.583 9.959 -21.182 1.00 66.00 111 ASP A N 1
ATOM 871 C CA . ASP A 1 111 ? 18.299 9.776 -22.593 1.00 66.00 111 ASP A CA 1
ATOM 872 C C . ASP A 1 111 ? 16.990 8.988 -22.725 1.00 66.00 111 ASP A C 1
ATOM 874 O O . ASP A 1 111 ? 16.904 7.836 -22.289 1.00 66.00 111 ASP A O 1
ATOM 878 N N . TYR A 1 112 ? 15.979 9.662 -23.273 1.00 53.19 112 TYR A N 1
ATOM 879 C CA . TYR A 1 112 ? 14.719 9.097 -23.756 1.00 53.19 112 TYR A CA 1
ATOM 880 C C . TYR A 1 112 ? 14.738 9.085 -25.281 1.00 53.19 112 TYR A C 1
ATOM 882 O O . TYR A 1 112 ? 15.221 10.089 -25.858 1.00 53.19 112 TYR A O 1
#

Secondary structure (DSSP, 8-state):
-EEEEHHHHTT--TTTTT-EEEEEGGGTEEEEEEEEEEEE-TTS-EEEEEEEETTS-HHHHHGGG-TT--EEEEE-GGG--HHHHHHHHHHS-EEEEEPPPTTS---S-S--

pLDDT: mean 91.99, std 5.97, range [53.19, 97.56]

Radius of gyration: 16.64 Å; chains: 1; bounding box: 38×31×46 Å